Protein AF-A0A934A0M7-F1 (afdb_monomer_lite)

pLDDT: mean 86.12, std 15.66, range [43.12, 98.62]

Secondary structure (DSSP, 8-state):
-HHHHHHHHHTTSTT---EEE-PPPPTT---TT-S-----EEEETTTEEEEES--SSHHHHHTS---EEEE--HHHHHHHHHHHHHHHTSTTEEE-PPPPTTPPPPPPP-PPPPPGGGS--

Radius of gyration: 18.61 Å; chains: 1; bounding box: 55×35×43 Å

Foldseek 3Di:
DVVLQVQLVQCPDPPDWDKDFDQDADPVGDDPPPRDDQWDKDADPLFKMKGWNADPDPCSVPPDDMDMDIDRHNVVSVVVVVVVCCRCVDPRMDTDDRDDPPDDPPDPDDDDPPPPVPPDD

Structure (mmCIF, N/CA/C/O backbone):
data_AF-A0A934A0M7-F1
#
_entry.id   AF-A0A934A0M7-F1
#
loop_
_atom_site.group_PDB
_atom_site.id
_atom_site.type_symbol
_atom_site.label_atom_id
_atom_site.label_alt_id
_atom_site.label_comp_id
_atom_site.label_asym_id
_atom_site.label_entity_id
_atom_site.label_seq_id
_atom_site.pdbx_PDB_ins_code
_atom_site.Cartn_x
_atom_site.Cartn_y
_atom_site.Cartn_z
_atom_site.occupancy
_atom_site.B_iso_or_equiv
_atom_site.auth_seq_id
_atom_site.auth_comp_id
_atom_site.auth_asym_id
_atom_site.auth_atom_id
_atom_site.pdbx_PDB_model_num
ATOM 1 N N . SER A 1 1 ? 18.430 2.053 8.667 1.00 70.12 1 SER A N 1
ATOM 2 C CA . SER A 1 1 ? 17.971 3.450 8.529 1.00 70.12 1 SER A CA 1
ATOM 3 C C . SER A 1 1 ? 16.815 3.690 9.485 1.00 70.12 1 SER A C 1
ATOM 5 O O . SER A 1 1 ? 16.270 2.726 10.012 1.00 70.12 1 SER A O 1
ATOM 7 N N . GLU A 1 2 ? 16.445 4.947 9.715 1.00 78.94 2 GLU A N 1
ATOM 8 C CA . GLU A 1 2 ? 15.269 5.304 10.516 1.00 78.94 2 GLU A CA 1
ATOM 9 C C . GLU A 1 2 ? 13.975 4.721 9.938 1.00 78.94 2 GLU A C 1
ATOM 11 O O . GLU A 1 2 ? 13.264 4.031 10.657 1.00 78.94 2 GLU A O 1
ATOM 16 N N . ALA A 1 3 ? 13.763 4.835 8.622 1.00 79.38 3 ALA A N 1
ATOM 17 C CA . ALA A 1 3 ? 12.602 4.255 7.941 1.00 79.38 3 ALA A CA 1
ATOM 18 C C . ALA A 1 3 ? 12.405 2.752 8.228 1.00 79.38 3 ALA A C 1
ATOM 20 O O . ALA A 1 3 ? 11.286 2.305 8.463 1.00 79.38 3 ALA A O 1
ATOM 21 N N . ARG A 1 4 ? 13.497 1.969 8.277 1.00 82.31 4 ARG A N 1
ATOM 22 C CA . ARG A 1 4 ? 13.426 0.539 8.630 1.00 82.31 4 ARG A CA 1
ATOM 23 C C . ARG A 1 4 ? 13.023 0.298 10.085 1.00 82.31 4 ARG A C 1
ATOM 25 O O . ARG A 1 4 ? 12.306 -0.655 10.357 1.00 82.31 4 ARG A O 1
ATOM 32 N N . ARG A 1 5 ? 13.453 1.154 11.018 1.00 86.69 5 ARG A N 1
ATOM 33 C CA . ARG A 1 5 ? 13.005 1.076 12.418 1.00 86.69 5 ARG A CA 1
ATOM 34 C C . ARG A 1 5 ? 11.527 1.417 12.540 1.00 86.69 5 ARG A C 1
ATOM 36 O O . ARG A 1 5 ? 10.812 0.675 13.198 1.00 86.69 5 ARG A O 1
ATOM 43 N N . SER A 1 6 ? 11.068 2.470 11.867 1.00 88.75 6 SER A N 1
ATOM 44 C CA . SER A 1 6 ? 9.666 2.893 11.920 1.00 88.75 6 SER A CA 1
ATOM 45 C C . SER A 1 6 ? 8.723 1.826 11.362 1.00 88.75 6 SER A C 1
ATOM 47 O O . SER A 1 6 ? 7.736 1.489 12.008 1.00 88.75 6 SER A O 1
ATOM 49 N N . ILE A 1 7 ? 9.052 1.226 10.212 1.00 90.56 7 ILE A N 1
ATOM 50 C CA . ILE A 1 7 ? 8.212 0.174 9.620 1.00 90.56 7 ILE A CA 1
ATOM 51 C C . ILE A 1 7 ? 8.252 -1.134 10.430 1.00 90.56 7 ILE A C 1
ATOM 53 O O . ILE A 1 7 ? 7.236 -1.811 10.546 1.00 90.56 7 ILE A O 1
ATOM 57 N N . SER A 1 8 ? 9.387 -1.449 11.066 1.00 91.00 8 SER A N 1
ATOM 58 C CA . SER A 1 8 ? 9.493 -2.581 11.994 1.00 91.00 8 SER A CA 1
ATOM 59 C C . SER A 1 8 ? 8.754 -2.354 13.314 1.00 91.00 8 SER A C 1
ATOM 61 O O . SER A 1 8 ? 8.359 -3.326 13.944 1.00 91.00 8 SER A O 1
ATOM 63 N N . ALA A 1 9 ? 8.621 -1.112 13.779 1.00 91.62 9 ALA A N 1
ATOM 64 C CA . ALA A 1 9 ? 7.803 -0.801 14.946 1.00 91.62 9 ALA A CA 1
ATOM 65 C C . ALA A 1 9 ? 6.311 -0.899 14.595 1.00 91.62 9 ALA A C 1
ATOM 67 O O . ALA A 1 9 ? 5.530 -1.440 15.371 1.00 91.62 9 ALA A O 1
ATOM 68 N N . LEU A 1 10 ? 5.928 -0.438 13.397 1.00 92.06 10 LEU A N 1
ATOM 69 C CA . LEU A 1 10 ? 4.560 -0.546 12.891 1.00 92.06 10 LEU A CA 1
ATOM 70 C C . LEU A 1 10 ? 4.096 -2.006 12.778 1.00 92.06 10 LEU A C 1
ATOM 72 O O . LEU A 1 10 ? 2.966 -2.301 13.152 1.00 92.06 10 LEU A O 1
ATOM 76 N N . SER A 1 11 ? 4.963 -2.923 12.333 1.00 93.62 11 SER A N 1
ATOM 77 C CA . SER A 1 11 ? 4.621 -4.352 12.232 1.00 93.62 11 SER A CA 1
ATOM 78 C C . SER A 1 11 ? 4.402 -5.050 13.579 1.00 93.62 11 SER A C 1
ATOM 80 O O . SER A 1 11 ? 3.946 -6.187 13.603 1.00 93.62 11 SER A O 1
ATOM 82 N N . GLN A 1 12 ? 4.707 -4.388 14.699 1.00 93.44 12 GLN A N 1
ATOM 83 C CA . GLN A 1 12 ? 4.465 -4.906 16.049 1.00 93.44 12 GLN A CA 1
ATOM 84 C C . GLN A 1 12 ? 3.155 -4.387 16.664 1.00 93.44 12 GLN A C 1
ATOM 86 O O . GLN A 1 12 ? 2.798 -4.789 17.772 1.00 93.44 12 GLN A O 1
ATOM 91 N N . VAL A 1 13 ? 2.433 -3.487 15.987 1.00 94.69 13 VAL A N 1
ATOM 92 C CA . VAL A 1 13 ? 1.157 -2.954 16.482 1.00 94.69 13 VAL A CA 1
ATOM 93 C C . VAL A 1 13 ? 0.068 -4.032 16.360 1.00 94.69 13 VAL A C 1
ATOM 95 O O . VAL A 1 13 ? -0.123 -4.575 15.270 1.00 94.69 13 VAL A O 1
ATOM 98 N N . PRO A 1 14 ? -0.686 -4.348 17.433 1.00 95.75 14 PRO A N 1
ATOM 99 C CA . PRO A 1 14 ? -1.768 -5.326 17.360 1.00 95.75 14 PRO A CA 1
ATOM 100 C C . PRO A 1 14 ? -2.792 -4.977 16.273 1.00 95.75 14 PRO A C 1
ATOM 102 O O . PRO A 1 14 ? -3.285 -3.853 16.216 1.00 95.75 14 PRO A O 1
ATOM 105 N N . GLY A 1 15 ? -3.126 -5.954 15.425 1.00 95.56 15 GLY A N 1
ATOM 106 C CA . GLY A 1 15 ? -4.076 -5.772 14.322 1.00 95.56 15 GLY A CA 1
ATOM 107 C C . GLY A 1 15 ? -3.495 -5.105 13.070 1.00 95.56 15 GLY A C 1
ATOM 108 O O . GLY A 1 15 ? -4.253 -4.813 12.150 1.00 95.56 15 GLY A O 1
ATOM 109 N N . VAL A 1 16 ? -2.178 -4.878 13.009 1.00 95.75 16 VAL A N 1
ATOM 110 C CA . VAL A 1 16 ? -1.493 -4.347 11.824 1.00 95.75 16 VAL A CA 1
ATOM 111 C C . VAL A 1 16 ? -0.609 -5.429 11.209 1.00 95.75 16 VAL A C 1
ATOM 113 O O . VAL A 1 16 ? 0.322 -5.915 11.844 1.00 95.75 16 VAL A O 1
ATOM 116 N N . GLU A 1 17 ? -0.864 -5.770 9.946 1.00 95.94 17 GLU A N 1
ATOM 117 C CA . GLU A 1 17 ? 0.069 -6.544 9.124 1.00 95.94 17 GLU A CA 1
ATOM 118 C C . GLU A 1 17 ? 0.820 -5.595 8.192 1.00 95.94 17 GLU A C 1
ATOM 120 O O . GLU A 1 17 ? 0.227 -4.751 7.518 1.00 95.94 17 GLU A O 1
ATOM 125 N N . VAL A 1 18 ? 2.140 -5.742 8.134 1.00 95.75 18 VAL A N 1
ATOM 126 C CA . VAL A 1 18 ? 2.980 -5.007 7.192 1.00 95.75 18 VAL A CA 1
ATOM 127 C C . VAL A 1 18 ? 3.614 -6.001 6.241 1.00 95.75 18 VAL A C 1
ATOM 129 O O . VAL A 1 18 ? 4.180 -7.003 6.674 1.00 95.75 18 VAL A O 1
ATOM 132 N N . ARG A 1 19 ? 3.570 -5.700 4.943 1.00 95.50 19 ARG A N 1
ATOM 133 C CA . ARG A 1 19 ? 4.219 -6.504 3.906 1.00 95.50 19 ARG A CA 1
ATOM 134 C C . ARG A 1 19 ? 5.167 -5.664 3.065 1.00 95.50 19 ARG A C 1
ATOM 136 O O . ARG A 1 19 ? 4.938 -4.477 2.839 1.00 95.50 19 ARG A O 1
ATOM 143 N N . VAL A 1 20 ? 6.230 -6.295 2.578 1.00 94.00 20 VAL A N 1
ATOM 144 C CA . VAL A 1 20 ? 7.197 -5.711 1.647 1.00 94.00 20 VAL A CA 1
ATOM 145 C C . VAL A 1 20 ? 7.010 -6.343 0.275 1.00 94.00 20 VAL A C 1
ATOM 147 O O . VAL A 1 20 ? 7.147 -7.556 0.112 1.00 94.00 20 VAL A O 1
ATOM 150 N N . ILE A 1 21 ? 6.737 -5.500 -0.718 1.00 94.50 21 ILE A N 1
ATOM 151 C CA . ILE A 1 21 ? 6.622 -5.896 -2.122 1.00 94.50 21 ILE A CA 1
ATOM 152 C C . ILE A 1 21 ? 7.992 -5.748 -2.787 1.00 94.50 21 ILE A C 1
ATOM 154 O O . ILE A 1 21 ? 8.596 -4.676 -2.754 1.00 94.50 21 ILE A O 1
ATOM 158 N N . THR A 1 22 ? 8.472 -6.816 -3.421 1.00 93.69 22 THR A N 1
ATOM 159 C CA . THR A 1 22 ? 9.722 -6.824 -4.190 1.00 93.69 22 THR A CA 1
ATOM 160 C C . THR A 1 22 ? 9.421 -6.834 -5.679 1.00 93.69 22 THR A C 1
ATOM 162 O O . THR A 1 22 ? 8.929 -7.822 -6.212 1.00 93.69 22 THR A O 1
ATOM 165 N N . ILE A 1 23 ? 9.755 -5.755 -6.383 1.00 91.31 23 ILE A N 1
ATOM 166 C CA . ILE A 1 23 ? 9.586 -5.709 -7.838 1.00 91.31 23 ILE A CA 1
ATOM 167 C C . ILE A 1 23 ? 10.697 -6.551 -8.482 1.00 91.31 23 ILE A C 1
ATOM 169 O O . ILE A 1 23 ? 11.875 -6.258 -8.261 1.00 91.31 23 ILE A O 1
ATOM 173 N N . PRO A 1 24 ? 10.364 -7.596 -9.264 1.00 90.19 24 PRO A N 1
ATOM 174 C CA . PRO A 1 24 ? 11.376 -8.454 -9.858 1.00 90.19 24 PRO A CA 1
ATOM 175 C C . PRO A 1 24 ? 12.199 -7.693 -10.909 1.00 90.19 24 PRO A C 1
ATOM 177 O O . PRO A 1 24 ? 11.671 -6.767 -11.551 1.00 9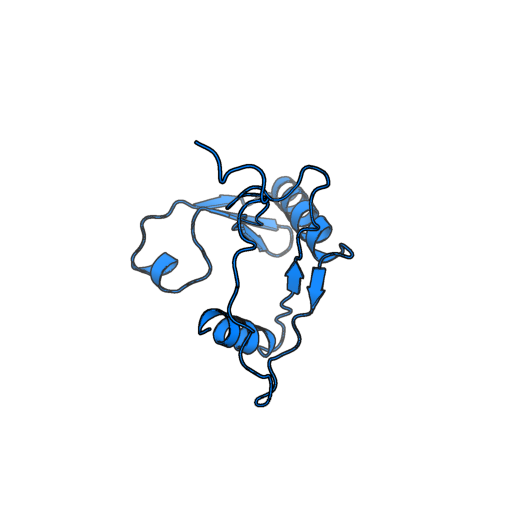0.19 24 PRO A O 1
ATOM 180 N N . PRO A 1 25 ? 13.467 -8.101 -11.125 1.00 88.88 25 PRO A N 1
ATOM 181 C CA . PRO A 1 25 ? 14.297 -7.567 -12.195 1.00 88.88 25 PRO A CA 1
ATOM 182 C C . PRO A 1 25 ? 13.595 -7.668 -13.547 1.00 88.88 25 PRO A C 1
ATOM 184 O O . PRO A 1 25 ? 12.901 -8.645 -13.837 1.00 88.88 25 PRO A O 1
ATOM 187 N N . TRP A 1 26 ? 13.782 -6.652 -14.381 1.00 91.06 26 TRP A N 1
ATOM 188 C CA . TRP A 1 26 ? 13.297 -6.666 -15.752 1.00 91.06 26 TRP A CA 1
ATOM 189 C C . TRP A 1 26 ? 14.380 -7.217 -16.684 1.00 91.06 26 TRP A C 1
ATOM 191 O O . TRP A 1 26 ? 15.560 -6.914 -16.522 1.00 91.06 26 TRP A O 1
ATOM 201 N N . SER A 1 27 ? 13.982 -8.020 -17.673 1.00 92.31 27 SER A N 1
ATOM 202 C CA . SER A 1 27 ? 14.905 -8.645 -18.630 1.00 92.31 27 SER A CA 1
ATOM 203 C C . SER A 1 27 ? 15.672 -7.637 -19.490 1.00 92.31 27 SER A C 1
ATOM 205 O O . SER A 1 27 ? 16.748 -7.963 -19.975 1.00 92.31 27 SER A O 1
ATOM 207 N N . GLY A 1 28 ? 15.145 -6.421 -19.661 1.00 91.44 28 GLY A N 1
ATOM 208 C CA . GLY A 1 28 ? 15.807 -5.333 -20.387 1.00 91.44 28 GLY A CA 1
ATOM 209 C C . GLY A 1 28 ? 16.846 -4.555 -19.572 1.00 91.44 28 GLY A C 1
ATOM 210 O O . GLY A 1 28 ? 17.387 -3.578 -20.075 1.00 91.44 28 GLY A O 1
ATOM 211 N N . GLY A 1 29 ? 17.133 -4.973 -18.335 1.00 89.56 29 GLY A N 1
ATOM 212 C CA . GLY A 1 29 ? 18.139 -4.351 -17.476 1.00 89.56 29 GLY A CA 1
ATOM 213 C C . GLY A 1 29 ? 17.566 -3.403 -16.423 1.00 89.56 29 GLY A C 1
ATOM 214 O O . GLY A 1 29 ? 16.352 -3.268 -16.246 1.00 89.56 29 GLY A O 1
ATOM 215 N N . GLU A 1 30 ? 18.469 -2.783 -15.666 1.00 88.88 30 GLU A N 1
ATOM 216 C CA . GLU A 1 30 ? 18.118 -1.787 -14.656 1.00 88.88 30 GLU A CA 1
ATOM 217 C C . GLU A 1 30 ? 17.831 -0.443 -15.326 1.00 88.88 30 GLU A C 1
ATOM 219 O O . GLU A 1 30 ? 18.606 0.032 -16.152 1.00 88.88 30 GLU A O 1
ATOM 224 N N . ILE A 1 31 ? 16.719 0.178 -14.942 1.00 88.94 31 ILE A N 1
ATOM 225 C CA . ILE A 1 31 ? 16.402 1.553 -15.316 1.00 88.94 31 ILE A CA 1
ATOM 226 C C . ILE A 1 31 ? 16.487 2.384 -14.030 1.00 88.94 31 ILE A C 1
ATOM 228 O O . ILE A 1 31 ? 15.668 2.160 -13.129 1.00 88.94 31 ILE A O 1
ATOM 232 N N . PRO A 1 32 ? 17.440 3.327 -13.915 1.00 88.31 32 PRO A N 1
ATOM 233 C CA . PRO A 1 32 ? 17.606 4.134 -12.711 1.00 88.31 32 PRO A CA 1
ATOM 234 C C . PRO A 1 32 ? 16.309 4.833 -12.293 1.00 88.31 32 PRO A C 1
ATOM 236 O O . PRO A 1 32 ? 15.624 5.437 -13.117 1.00 88.31 32 PRO A O 1
ATOM 239 N N . PHE A 1 33 ? 15.977 4.751 -11.001 1.00 84.62 33 PHE A N 1
ATOM 240 C CA . PHE A 1 33 ? 14.802 5.380 -10.369 1.00 84.62 33 PHE A CA 1
ATOM 241 C C . PHE A 1 33 ? 13.423 4.959 -10.910 1.00 84.62 33 PHE A C 1
ATOM 243 O O . PHE A 1 33 ? 12.402 5.475 -10.455 1.00 84.62 33 PHE A O 1
ATOM 250 N N . ALA A 1 34 ? 13.361 4.016 -11.848 1.00 87.94 34 ALA A N 1
ATOM 251 C CA . ALA A 1 34 ? 12.117 3.465 -12.365 1.00 87.94 34 ALA A CA 1
ATOM 252 C C . ALA A 1 34 ? 11.757 2.158 -11.646 1.00 87.94 34 ALA A C 1
ATOM 254 O O . ALA A 1 34 ? 12.483 1.683 -10.775 1.00 87.94 34 ALA A O 1
ATOM 255 N N . ARG A 1 35 ? 10.622 1.555 -12.030 1.00 91.06 35 ARG A N 1
ATOM 256 C CA . ARG A 1 35 ? 10.176 0.253 -11.496 1.00 91.06 35 ARG A CA 1
ATOM 257 C C . ARG A 1 35 ? 10.033 0.272 -9.967 1.00 91.06 35 ARG A C 1
ATOM 259 O O . ARG A 1 35 ? 10.503 -0.629 -9.280 1.00 91.06 35 ARG A O 1
ATOM 266 N N . VAL A 1 36 ? 9.349 1.293 -9.450 1.00 90.50 36 VAL A N 1
ATOM 267 C CA . VAL A 1 36 ? 9.038 1.458 -8.023 1.00 90.50 36 VAL A CA 1
ATOM 268 C C . VAL A 1 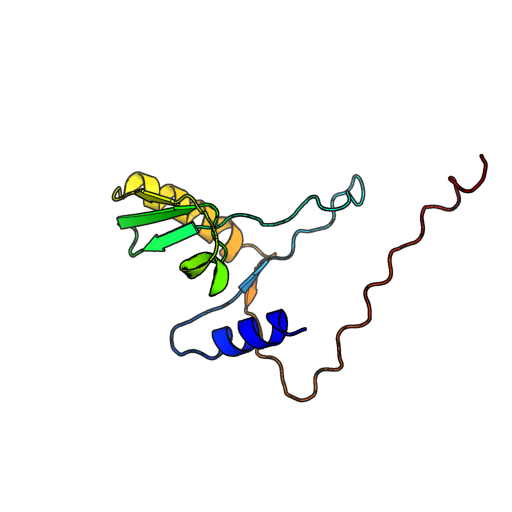36 ? 7.536 1.351 -7.766 1.00 90.50 36 VAL A C 1
ATOM 270 O O . VAL A 1 36 ? 6.724 1.749 -8.601 1.00 90.50 36 VAL A O 1
ATOM 273 N N . CYS A 1 37 ? 7.155 0.849 -6.589 1.00 91.44 37 CYS A N 1
ATOM 274 C CA . CYS A 1 37 ? 5.784 0.974 -6.104 1.00 91.44 37 CYS A CA 1
ATOM 275 C C . CYS A 1 37 ? 5.632 2.363 -5.475 1.00 91.44 37 CYS A C 1
ATOM 277 O O . CYS A 1 37 ? 6.227 2.641 -4.435 1.00 91.44 37 CYS A O 1
ATOM 279 N N . HIS A 1 38 ? 4.886 3.253 -6.134 1.00 93.94 38 HIS A N 1
ATOM 280 C CA . HIS A 1 38 ? 4.721 4.645 -5.697 1.00 93.94 38 HIS A CA 1
ATOM 281 C C . HIS A 1 38 ? 3.258 5.038 -5.446 1.00 93.94 38 HIS A C 1
ATOM 283 O O . HIS A 1 38 ? 2.944 6.221 -5.308 1.00 93.94 38 HIS A O 1
ATOM 289 N N . SER A 1 39 ? 2.362 4.061 -5.352 1.00 94.69 39 SER A N 1
ATOM 290 C CA . SER A 1 39 ? 0.952 4.292 -5.045 1.00 94.69 39 SER A CA 1
ATOM 291 C C . SER A 1 39 ? 0.778 4.710 -3.582 1.00 94.69 39 SER A C 1
ATOM 293 O O . SER A 1 39 ? 1.372 4.101 -2.695 1.00 94.69 39 SER A O 1
ATOM 295 N N . LYS A 1 40 ? -0.043 5.734 -3.325 1.00 96.62 40 LYS A N 1
ATOM 296 C CA . LYS A 1 40 ? -0.504 6.088 -1.975 1.00 96.62 40 LYS A CA 1
ATOM 297 C C . LYS A 1 40 ? -2.020 6.121 -1.979 1.00 96.62 40 LYS A C 1
ATOM 299 O O . LYS A 1 40 ? -2.635 6.962 -2.637 1.00 96.62 40 LYS A O 1
ATOM 304 N N . TYR A 1 41 ? -2.604 5.151 -1.303 1.00 97.31 41 TYR A N 1
ATOM 305 C CA . TYR A 1 41 ? -4.041 5.023 -1.190 1.00 97.31 41 TYR A CA 1
ATOM 306 C C . TYR A 1 41 ? -4.402 4.219 0.056 1.00 97.31 41 TYR A C 1
ATOM 308 O O . TYR A 1 41 ? -3.545 3.587 0.675 1.00 97.31 41 TYR A O 1
ATOM 316 N N . LEU A 1 42 ? -5.677 4.275 0.412 1.00 97.19 42 LEU A N 1
ATOM 317 C CA . LEU A 1 42 ? -6.297 3.548 1.508 1.00 97.19 42 LEU A CA 1
ATOM 318 C C . LEU A 1 42 ? -7.668 3.065 1.032 1.00 97.19 42 LEU A C 1
ATOM 320 O O . LEU A 1 42 ? -8.378 3.806 0.352 1.00 97.19 42 LEU A O 1
ATOM 324 N N . VAL A 1 43 ? -8.045 1.851 1.416 1.00 98.12 43 VAL A N 1
ATOM 325 C CA . VAL A 1 43 ? -9.415 1.336 1.304 1.00 98.12 43 VAL A CA 1
ATOM 326 C C . VAL A 1 43 ? -9.942 1.061 2.708 1.00 98.12 43 VAL A C 1
ATOM 328 O O . VAL A 1 43 ? -9.194 0.601 3.568 1.00 98.12 43 VAL A O 1
ATOM 331 N N . VAL A 1 44 ? -11.212 1.372 2.954 1.00 98.12 44 VAL A N 1
ATOM 332 C CA . VAL A 1 44 ? -11.861 1.217 4.261 1.00 98.12 44 VAL A CA 1
ATOM 333 C C . VAL A 1 44 ? -13.171 0.465 4.072 1.00 98.12 44 VAL A C 1
ATOM 335 O O . VAL A 1 44 ? -14.064 0.918 3.351 1.00 98.12 44 VAL A O 1
ATOM 338 N N . ASP A 1 45 ? -13.266 -0.704 4.706 1.00 97.31 45 ASP A N 1
ATOM 339 C CA . ASP A 1 45 ? -14.449 -1.573 4.767 1.00 97.31 45 ASP A CA 1
ATOM 340 C C . ASP A 1 45 ? -15.126 -1.899 3.419 1.00 97.31 45 ASP A C 1
ATOM 342 O O . ASP A 1 45 ? -16.324 -2.184 3.375 1.00 97.31 45 ASP A O 1
ATOM 346 N N . GLY A 1 46 ? -14.404 -1.790 2.300 1.00 95.94 46 GLY A N 1
ATOM 347 C CA . GLY A 1 46 ? -14.980 -1.942 0.958 1.00 95.94 46 GLY A CA 1
ATOM 348 C C . GLY A 1 46 ? -15.999 -0.858 0.567 1.00 95.94 46 GLY A C 1
ATOM 349 O O . GLY A 1 46 ? -16.719 -1.031 -0.412 1.00 95.94 46 GLY A O 1
ATOM 350 N N . ARG A 1 47 ? -16.088 0.248 1.319 1.00 97.81 47 ARG A N 1
ATOM 351 C CA . ARG A 1 47 ? -17.103 1.303 1.134 1.00 97.81 47 ARG A CA 1
ATOM 352 C C . ARG A 1 47 ? -16.521 2.664 0.781 1.00 97.81 47 ARG A C 1
ATOM 354 O O . ARG A 1 47 ? -17.147 3.412 0.036 1.00 97.81 47 ARG A O 1
ATOM 361 N N . ALA A 1 48 ? -15.354 2.982 1.327 1.00 98.50 48 ALA A N 1
ATOM 362 C CA . ALA A 1 48 ? -14.684 4.243 1.076 1.00 98.50 48 ALA A CA 1
ATOM 363 C C . ALA A 1 48 ? -13.223 4.012 0.708 1.00 98.50 48 ALA A C 1
ATOM 365 O O . ALA A 1 48 ? -12.582 3.059 1.157 1.00 98.50 48 ALA A O 1
ATOM 366 N N . SER A 1 49 ? -12.681 4.923 -0.085 1.00 98.50 49 SER A N 1
ATOM 367 C CA . SER A 1 49 ? -11.271 4.932 -0.432 1.00 98.50 49 SER A CA 1
ATOM 368 C C . SER A 1 49 ? -10.711 6.341 -0.439 1.00 98.50 49 SER A C 1
ATOM 370 O O . SER A 1 49 ? -11.424 7.323 -0.638 1.00 98.50 49 SER A O 1
ATOM 372 N N . TRP A 1 50 ? -9.407 6.428 -0.222 1.00 98.19 50 TRP A N 1
ATOM 373 C CA . TRP A 1 50 ? -8.635 7.645 -0.388 1.00 98.19 50 TRP A CA 1
ATOM 374 C C . TRP A 1 50 ? -7.501 7.379 -1.368 1.00 98.19 50 TRP A C 1
ATOM 376 O O . TRP A 1 50 ? -6.810 6.369 -1.249 1.00 98.19 50 TRP A O 1
ATOM 386 N N . VAL A 1 51 ? -7.287 8.293 -2.310 1.00 98.00 51 VAL A N 1
ATOM 387 C CA . VAL A 1 51 ? -6.125 8.304 -3.209 1.00 98.00 51 VAL A CA 1
ATOM 388 C C . VAL A 1 51 ? -5.505 9.691 -3.151 1.00 98.00 51 VAL A C 1
ATOM 390 O O . VAL A 1 51 ? -6.220 10.690 -3.251 1.00 98.00 51 VAL A O 1
ATOM 393 N N . GLY A 1 52 ? -4.183 9.783 -3.014 1.00 96.50 52 GLY A N 1
ATOM 394 C CA . GLY A 1 52 ? -3.536 11.087 -2.925 1.00 96.50 52 GLY A CA 1
ATOM 395 C C . GLY A 1 52 ? -2.031 11.082 -3.132 1.00 96.50 52 GLY A C 1
ATOM 396 O O . GLY A 1 52 ? -1.425 10.092 -3.540 1.00 96.50 52 GLY A O 1
ATOM 397 N N . THR A 1 53 ? -1.428 12.238 -2.865 1.00 96.00 53 THR A N 1
ATOM 398 C CA . THR A 1 53 ? 0.013 12.470 -3.043 1.00 96.00 53 THR A CA 1
ATOM 399 C C . THR A 1 53 ? 0.827 12.230 -1.770 1.00 96.00 53 THR A C 1
ATOM 401 O O . THR A 1 53 ? 2.046 12.083 -1.852 1.00 96.00 53 THR A O 1
ATOM 404 N N . SER A 1 54 ? 0.169 12.169 -0.608 1.00 94.56 54 SER A N 1
ATOM 405 C CA . SER A 1 54 ? 0.824 12.067 0.699 1.00 94.56 54 SER A CA 1
ATOM 406 C C . SER A 1 54 ? 1.400 10.683 0.983 1.00 94.56 54 SER A C 1
ATOM 408 O O . SER A 1 54 ? 0.712 9.679 0.812 1.00 94.56 54 SER A O 1
ATOM 410 N N . ASN A 1 55 ? 2.630 10.632 1.499 1.00 92.69 55 ASN A N 1
ATOM 411 C CA . ASN A 1 55 ? 3.151 9.436 2.164 1.00 92.69 55 ASN A CA 1
ATOM 412 C C . ASN A 1 55 ? 2.631 9.342 3.612 1.00 92.69 55 ASN A C 1
ATOM 414 O O . ASN A 1 55 ? 2.185 10.333 4.190 1.00 92.69 55 ASN A O 1
ATOM 418 N N . TRP A 1 56 ? 2.741 8.155 4.213 1.00 90.38 56 TRP A N 1
ATOM 419 C CA . TRP A 1 56 ? 2.396 7.896 5.617 1.00 90.38 56 TRP A CA 1
ATOM 420 C C . TRP A 1 56 ? 3.507 8.364 6.572 1.00 90.38 56 TRP A C 1
ATOM 422 O O . TRP A 1 56 ? 4.160 7.565 7.237 1.00 90.38 56 TRP A O 1
ATOM 432 N N . GLU A 1 57 ? 3.746 9.674 6.609 1.00 89.06 57 GLU A N 1
ATOM 433 C CA . GLU A 1 57 ? 4.773 10.318 7.433 1.00 89.06 57 GLU A CA 1
ATOM 434 C C . GLU A 1 57 ? 4.254 11.654 7.979 1.00 89.06 57 GLU A C 1
ATOM 436 O O . GLU A 1 57 ? 3.575 12.393 7.269 1.00 89.06 57 GLU A O 1
ATOM 441 N N . GLY A 1 58 ? 4.597 11.980 9.231 1.00 85.38 58 GLY A N 1
ATOM 442 C CA . GLY A 1 58 ? 4.072 13.143 9.962 1.00 85.38 58 GLY A CA 1
ATOM 443 C C . GLY A 1 58 ? 4.124 14.467 9.190 1.00 85.38 58 GLY A C 1
ATOM 444 O O . GLY A 1 58 ? 3.146 15.214 9.172 1.00 85.38 58 GLY A O 1
ATOM 445 N N . ASP A 1 59 ? 5.222 14.743 8.487 1.00 86.69 59 ASP A N 1
ATOM 446 C CA . ASP A 1 59 ? 5.378 16.000 7.749 1.00 86.69 59 ASP A CA 1
ATOM 447 C C . ASP A 1 59 ? 4.441 16.104 6.532 1.00 86.69 59 ASP A C 1
ATOM 449 O O . ASP A 1 59 ? 3.981 17.206 6.216 1.00 86.69 59 ASP A O 1
ATOM 453 N N . TYR A 1 60 ? 4.042 14.979 5.923 1.00 87.69 60 TYR A N 1
ATOM 454 C CA . TYR A 1 60 ? 3.039 14.972 4.850 1.00 87.69 60 TYR A CA 1
ATOM 455 C C . TYR A 1 60 ? 1.630 15.320 5.345 1.00 87.69 60 TYR A C 1
ATOM 457 O O . TYR A 1 60 ? 0.795 15.738 4.538 1.00 87.69 60 TYR A O 1
ATOM 465 N N . PHE A 1 61 ? 1.375 15.194 6.650 1.00 82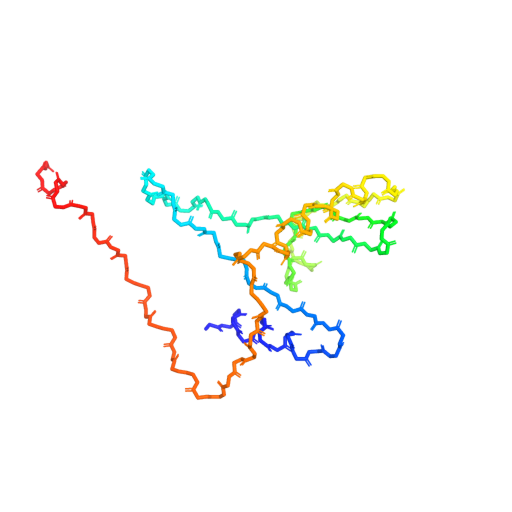.50 61 PHE A N 1
ATOM 466 C CA . PHE A 1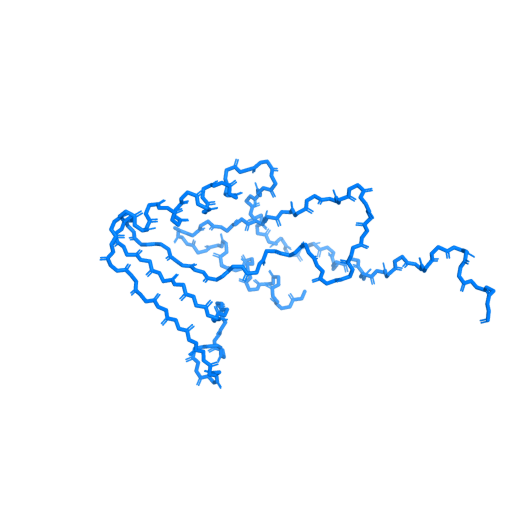 61 ? 0.119 15.611 7.273 1.00 82.50 61 PHE A CA 1
ATOM 467 C C . PHE A 1 61 ? 0.126 17.078 7.700 1.00 82.50 61 PHE A C 1
ATOM 469 O O . PHE A 1 61 ? -0.914 17.726 7.652 1.00 82.50 61 PHE A O 1
ATOM 476 N N . LEU A 1 62 ? 1.276 17.601 8.139 1.00 87.38 62 LEU A N 1
ATOM 477 C CA . LEU A 1 62 ? 1.322 18.877 8.863 1.00 87.38 62 LEU A CA 1
ATOM 478 C C . LEU A 1 62 ? 2.024 20.011 8.114 1.00 87.38 62 LEU A C 1
ATOM 480 O O . LEU A 1 62 ? 1.770 21.177 8.409 1.00 87.38 62 LEU A O 1
ATOM 484 N N . LYS A 1 63 ? 2.938 19.696 7.191 1.00 91.06 63 LYS A N 1
ATOM 485 C CA . LYS A 1 63 ? 3.876 20.685 6.632 1.00 91.06 63 LYS A CA 1
ATOM 486 C C . LYS A 1 63 ? 3.928 20.708 5.109 1.00 91.06 63 LYS A C 1
ATOM 488 O O . LYS A 1 63 ? 4.449 21.661 4.533 1.00 91.06 63 LYS A O 1
ATOM 493 N N . SER A 1 64 ? 3.406 19.685 4.442 1.00 91.25 64 SER A N 1
ATOM 494 C CA . SER A 1 64 ? 3.416 19.590 2.982 1.00 91.25 64 SER A CA 1
ATOM 495 C C . SER A 1 64 ? 2.089 20.019 2.358 1.00 91.25 64 SER A C 1
ATOM 497 O O . SER A 1 64 ? 1.012 19.815 2.914 1.00 91.25 64 SER A O 1
ATOM 499 N N . ARG A 1 65 ? 2.166 20.578 1.146 1.00 94.44 65 ARG A N 1
ATOM 500 C CA . ARG A 1 65 ? 0.993 20.777 0.288 1.00 94.44 65 ARG A CA 1
ATOM 501 C C . ARG A 1 65 ? 0.736 19.490 -0.482 1.00 94.44 65 ARG A C 1
ATOM 503 O O . ARG A 1 65 ? 1.545 19.114 -1.324 1.00 94.44 65 ARG A O 1
ATOM 510 N N . ASN A 1 66 ? -0.381 18.841 -0.190 1.00 93.44 66 ASN A N 1
ATOM 511 C CA . ASN A 1 66 ? -0.792 17.594 -0.821 1.00 93.44 66 ASN A CA 1
ATOM 512 C C . ASN A 1 66 ? -2.215 17.706 -1.359 1.00 93.44 66 ASN A C 1
ATOM 514 O O . ASN A 1 66 ? -2.988 18.563 -0.934 1.00 93.44 66 ASN A O 1
ATOM 518 N N . VAL A 1 67 ? -2.554 16.809 -2.279 1.00 95.88 67 VAL A N 1
ATOM 519 C CA . VAL A 1 67 ? -3.919 16.634 -2.775 1.00 95.88 67 VAL A CA 1
ATOM 520 C C . VAL A 1 67 ? -4.341 15.198 -2.507 1.00 95.88 67 VAL A C 1
ATOM 522 O O . VAL A 1 67 ? -3.561 14.262 -2.689 1.00 95.88 67 VAL A O 1
ATOM 525 N N . GLY A 1 68 ? -5.584 15.036 -2.071 1.00 95.94 68 GLY A N 1
ATOM 526 C CA . GLY A 1 68 ? -6.216 13.741 -1.895 1.00 95.94 68 GLY A CA 1
ATOM 527 C C . GLY A 1 68 ? -7.684 13.813 -2.279 1.00 95.94 68 GLY A C 1
ATOM 528 O O . GLY A 1 68 ? -8.322 14.853 -2.119 1.00 95.94 68 GLY A O 1
ATOM 529 N N . VAL A 1 69 ? -8.203 12.704 -2.787 1.00 97.81 69 VAL A N 1
ATOM 530 C CA . VAL A 1 69 ? -9.617 12.525 -3.107 1.00 97.81 69 VAL A CA 1
ATOM 531 C C . VAL A 1 69 ? -10.144 11.399 -2.238 1.00 97.81 69 VAL A C 1
ATOM 533 O O . VAL A 1 69 ? -9.551 10.320 -2.198 1.00 97.81 69 VAL A O 1
ATOM 536 N N . ILE A 1 70 ? -11.245 11.668 -1.542 1.00 98.19 70 ILE A N 1
ATOM 537 C CA . ILE A 1 70 ? -12.020 10.656 -0.830 1.00 98.19 70 ILE A CA 1
ATOM 538 C C . ILE A 1 70 ? -13.179 10.263 -1.738 1.00 98.19 70 ILE A C 1
ATOM 540 O O . ILE A 1 70 ? -13.887 11.128 -2.252 1.00 98.19 70 ILE A O 1
ATOM 544 N N . VAL A 1 71 ? -13.345 8.963 -1.949 1.00 98.44 71 VAL A N 1
ATOM 545 C CA . VAL A 1 71 ? -14.417 8.395 -2.761 1.00 98.44 71 VAL A CA 1
ATOM 546 C C . VAL A 1 71 ? -15.233 7.455 -1.888 1.00 98.44 71 VAL A C 1
ATOM 548 O O . VAL A 1 71 ? -14.734 6.421 -1.448 1.00 98.44 71 VAL A O 1
ATOM 551 N N . GLU A 1 72 ? -16.491 7.815 -1.658 1.00 98.44 72 GLU A N 1
ATOM 552 C CA . GLU A 1 72 ? -17.487 6.988 -0.970 1.00 98.44 72 GLU A CA 1
ATOM 553 C C . GLU A 1 72 ? -18.351 6.272 -2.011 1.00 98.44 72 GLU A C 1
ATOM 555 O O . GLU A 1 72 ? -19.487 6.646 -2.288 1.00 98.44 72 GLU A O 1
ATOM 560 N N . ASP A 1 73 ? -17.763 5.264 -2.647 1.00 98.50 73 ASP A N 1
ATOM 561 C CA . ASP A 1 73 ? -18.437 4.420 -3.627 1.00 98.50 73 ASP A CA 1
ATOM 562 C C . ASP A 1 73 ? -17.882 2.997 -3.540 1.00 98.50 73 ASP A C 1
ATOM 564 O O . ASP A 1 73 ? -16.666 2.775 -3.603 1.00 98.50 73 ASP A O 1
ATOM 568 N N . ALA A 1 74 ? -18.779 2.023 -3.387 1.00 98.38 74 ALA A N 1
ATOM 569 C CA . ALA A 1 74 ? -18.400 0.629 -3.185 1.00 98.38 74 ALA A CA 1
ATOM 570 C C . ALA A 1 74 ? -17.736 0.028 -4.433 1.00 98.38 74 ALA A C 1
ATOM 572 O O . ALA A 1 74 ? -16.739 -0.677 -4.314 1.00 98.38 74 ALA A O 1
ATOM 573 N N . ALA A 1 75 ? -18.231 0.343 -5.635 1.00 98.44 75 ALA A N 1
ATOM 574 C CA . ALA A 1 75 ? -17.694 -0.216 -6.874 1.00 98.44 75 ALA A CA 1
ATOM 575 C C . ALA A 1 75 ? -16.293 0.330 -7.192 1.00 98.44 75 ALA A C 1
ATOM 577 O O . ALA A 1 75 ? -15.421 -0.406 -7.659 1.00 98.44 75 ALA A O 1
ATOM 578 N N . PHE A 1 76 ? -16.053 1.615 -6.935 1.00 98.25 76 PHE A N 1
ATOM 579 C CA . PHE A 1 76 ? -14.732 2.222 -7.036 1.00 98.25 76 PHE A CA 1
ATOM 580 C C . PHE A 1 76 ? -13.780 1.626 -5.998 1.00 98.25 76 PHE A C 1
ATOM 582 O O . PHE A 1 76 ? -12.671 1.216 -6.344 1.00 98.25 76 PHE A O 1
ATOM 589 N N . THR A 1 77 ? -14.230 1.531 -4.744 1.00 98.62 77 THR A N 1
ATOM 590 C CA . THR A 1 77 ? -13.424 0.973 -3.655 1.00 98.62 77 THR A CA 1
ATOM 591 C C . THR A 1 77 ? -13.051 -0.478 -3.945 1.00 98.62 77 THR A C 1
ATOM 593 O O . THR A 1 77 ? -11.885 -0.828 -3.819 1.00 98.62 77 THR A O 1
ATOM 596 N N . GLU A 1 78 ? -13.979 -1.297 -4.444 1.00 98.50 78 GLU A N 1
ATOM 597 C CA . GLU A 1 78 ? -13.707 -2.685 -4.829 1.00 98.50 78 GLU A CA 1
ATOM 598 C C . GLU A 1 78 ? -12.620 -2.784 -5.910 1.00 98.50 78 GLU A C 1
ATOM 600 O O . GLU A 1 78 ? -11.727 -3.627 -5.827 1.00 98.50 78 GLU A O 1
ATOM 605 N N . ARG A 1 79 ? -12.637 -1.901 -6.917 1.00 98.25 79 ARG A N 1
ATOM 606 C CA . ARG A 1 79 ? -11.579 -1.871 -7.943 1.00 98.25 79 ARG A CA 1
ATOM 607 C C . ARG A 1 79 ? -10.218 -1.553 -7.337 1.00 98.25 79 ARG A C 1
ATOM 609 O O . ARG A 1 79 ? -9.228 -2.156 -7.743 1.00 98.25 79 ARG A O 1
ATOM 616 N N . LEU A 1 80 ? -10.166 -0.624 -6.386 1.00 98.12 80 LEU A N 1
ATOM 617 C CA . LEU A 1 80 ? -8.927 -0.260 -5.709 1.00 98.12 80 LEU A CA 1
ATOM 618 C C . LEU A 1 80 ? -8.443 -1.378 -4.775 1.00 98.12 80 LEU A C 1
ATOM 620 O O . LEU A 1 80 ? -7.250 -1.674 -4.756 1.00 98.12 80 LEU A O 1
ATOM 624 N N . THR A 1 81 ? -9.359 -2.061 -4.087 1.00 98.44 81 THR A N 1
ATOM 625 C CA . THR A 1 81 ? -9.063 -3.259 -3.293 1.00 98.44 81 THR A CA 1
ATOM 626 C C . THR A 1 81 ? -8.442 -4.349 -4.161 1.00 98.44 81 THR A C 1
ATOM 628 O O . THR A 1 81 ? -7.405 -4.880 -3.799 1.00 98.44 81 THR A O 1
ATOM 631 N N . ARG A 1 82 ? -8.946 -4.600 -5.377 1.00 98.25 82 ARG A N 1
ATOM 632 C CA . ARG A 1 82 ? -8.316 -5.579 -6.288 1.00 98.25 82 ARG A CA 1
ATOM 633 C C . ARG A 1 82 ? -6.872 -5.224 -6.661 1.00 98.25 82 ARG A C 1
ATOM 635 O O . ARG A 1 82 ? -6.070 -6.124 -6.894 1.00 98.25 82 ARG A O 1
ATOM 642 N N . VAL A 1 83 ? -6.525 -3.934 -6.737 1.00 96.50 83 VAL A N 1
ATOM 643 C CA . VAL A 1 83 ? -5.131 -3.498 -6.954 1.00 96.50 83 VAL A CA 1
ATOM 644 C C . VAL A 1 83 ? -4.271 -3.814 -5.730 1.00 96.50 83 VAL A C 1
ATOM 646 O O . VAL A 1 83 ? -3.134 -4.259 -5.893 1.00 96.50 83 VAL A O 1
ATOM 649 N N . LEU A 1 84 ? -4.812 -3.607 -4.525 1.00 96.31 84 LEU A N 1
ATOM 650 C CA . LEU A 1 84 ? -4.161 -3.992 -3.274 1.00 96.31 84 LEU A CA 1
ATOM 651 C C . LEU A 1 84 ? -3.945 -5.502 -3.223 1.00 96.31 84 LEU A C 1
ATOM 653 O O . LEU A 1 84 ? -2.799 -5.925 -3.108 1.00 96.31 84 LEU A O 1
ATOM 657 N N . ASP A 1 85 ? -5.006 -6.287 -3.390 1.00 97.38 85 ASP A N 1
ATOM 658 C CA . ASP A 1 85 ? -4.994 -7.749 -3.308 1.00 97.38 85 ASP A CA 1
ATOM 659 C C . ASP A 1 85 ? -4.027 -8.354 -4.327 1.00 97.38 85 ASP A C 1
ATOM 661 O O . ASP A 1 85 ? -3.215 -9.213 -3.993 1.00 97.38 85 ASP A O 1
ATOM 665 N N . HIS A 1 86 ? -4.018 -7.833 -5.562 1.00 95.88 86 HIS A N 1
ATOM 666 C CA . HIS A 1 86 ? -3.090 -8.292 -6.595 1.00 95.88 86 HIS A CA 1
ATOM 667 C C . HIS A 1 86 ? -1.627 -8.183 -6.158 1.00 95.88 86 HIS A C 1
ATOM 669 O O . HIS A 1 86 ? -0.822 -9.056 -6.473 1.00 95.88 86 HIS A O 1
ATOM 675 N N . ALA A 1 87 ? -1.271 -7.116 -5.444 1.00 94.00 87 ALA A N 1
ATOM 676 C CA . ALA A 1 87 ? 0.068 -6.962 -4.905 1.00 94.00 87 ALA A CA 1
ATOM 677 C C . ALA A 1 87 ? 0.252 -7.777 -3.617 1.00 94.00 87 ALA A C 1
ATOM 679 O O . ALA A 1 87 ? 1.274 -8.448 -3.466 1.00 94.00 87 ALA A O 1
ATOM 680 N N . TRP A 1 88 ? -0.731 -7.734 -2.718 1.00 96.50 88 TRP A N 1
ATOM 681 C CA . TRP A 1 88 ? -0.720 -8.337 -1.388 1.00 96.50 88 TRP A CA 1
ATOM 682 C C . TRP A 1 88 ? -0.552 -9.856 -1.436 1.00 96.50 88 TRP A C 1
ATOM 684 O O . TRP A 1 88 ? 0.348 -10.376 -0.772 1.00 96.50 88 TRP A O 1
ATOM 694 N N . ASP A 1 89 ? -1.329 -10.519 -2.293 1.00 97.06 89 ASP A N 1
ATOM 695 C CA . ASP A 1 89 ? -1.369 -11.976 -2.467 1.00 97.06 89 ASP A CA 1
ATOM 696 C C . ASP A 1 89 ? -0.327 -12.491 -3.470 1.00 97.06 89 ASP A C 1
ATOM 698 O O . ASP A 1 89 ? -0.199 -13.696 -3.707 1.00 97.06 89 ASP A O 1
ATOM 702 N N . SER A 1 90 ? 0.443 -11.592 -4.088 1.00 96.12 90 SER A N 1
ATOM 703 C CA . SER A 1 90 ? 1.476 -11.984 -5.043 1.00 96.12 90 SER A CA 1
ATOM 704 C C . SER A 1 90 ? 2.629 -12.739 -4.365 1.00 96.12 90 SER A C 1
ATOM 706 O O . SER A 1 90 ? 2.988 -12.447 -3.220 1.00 96.12 90 SER A O 1
ATOM 708 N N . PRO A 1 91 ? 3.348 -13.613 -5.099 1.00 96.44 91 PRO A N 1
ATOM 709 C CA . PRO A 1 91 ? 4.583 -14.230 -4.599 1.00 96.44 91 PRO A CA 1
ATOM 710 C C . PRO A 1 91 ? 5.711 -13.213 -4.339 1.00 96.44 91 PRO A C 1
ATOM 712 O O . PRO A 1 91 ? 6.753 -13.555 -3.778 1.00 96.44 91 PRO A O 1
ATOM 715 N N . TYR A 1 92 ? 5.522 -11.962 -4.761 1.00 95.50 92 TYR A N 1
ATOM 716 C CA . TYR A 1 92 ? 6.460 -10.861 -4.580 1.00 95.50 92 TYR A CA 1
ATOM 717 C C . TYR A 1 92 ? 6.235 -10.084 -3.279 1.00 95.50 92 TYR A C 1
ATOM 719 O O . TYR A 1 92 ? 7.039 -9.212 -2.950 1.00 95.50 92 TYR A O 1
ATOM 727 N N . SER A 1 93 ? 5.167 -10.391 -2.545 1.00 96.75 93 SER A N 1
ATOM 728 C CA . SER A 1 93 ? 4.786 -9.744 -1.296 1.00 96.75 93 SER A CA 1
ATOM 729 C C . SER A 1 93 ? 5.061 -10.666 -0.116 1.00 96.75 93 SER A C 1
ATOM 731 O O . SER A 1 93 ? 4.544 -11.781 -0.040 1.00 96.75 93 SER A O 1
ATOM 733 N N . LYS A 1 94 ? 5.879 -10.202 0.830 1.00 95.94 94 LYS A N 1
ATOM 734 C CA . LYS A 1 94 ? 6.245 -10.960 2.033 1.00 95.94 94 LYS A CA 1
ATOM 735 C C . LYS A 1 94 ? 5.868 -10.190 3.284 1.00 95.94 94 LYS A C 1
ATOM 737 O O . LYS A 1 94 ? 6.097 -8.984 3.329 1.00 95.94 94 LYS A O 1
ATOM 742 N N . VAL A 1 95 ? 5.345 -10.890 4.291 1.00 95.75 95 VAL A N 1
ATOM 743 C CA . VAL A 1 95 ? 5.175 -10.326 5.638 1.00 95.75 95 VAL A CA 1
ATOM 744 C C . VAL A 1 95 ? 6.519 -9.785 6.114 1.00 95.75 95 VAL A C 1
ATOM 746 O O . VAL A 1 95 ? 7.562 -10.412 5.910 1.00 95.75 95 VAL A O 1
ATOM 749 N N . LEU A 1 96 ? 6.500 -8.581 6.677 1.00 92.31 96 LEU A N 1
ATOM 750 C CA . LEU A 1 96 ? 7.674 -7.982 7.277 1.00 92.31 96 LEU A CA 1
ATOM 751 C C . LEU A 1 96 ? 7.924 -8.642 8.629 1.00 92.31 96 LEU A C 1
ATOM 753 O O . LEU A 1 96 ? 7.207 -8.384 9.596 1.00 92.31 96 LEU A O 1
ATOM 757 N N . GLU A 1 97 ? 8.993 -9.424 8.700 1.00 86.88 97 GLU A N 1
ATOM 758 C CA . GLU A 1 97 ? 9.513 -9.893 9.977 1.00 86.88 97 GLU A CA 1
ATOM 759 C C . GLU A 1 97 ? 10.053 -8.698 10.783 1.00 86.88 97 GLU A C 1
ATOM 761 O O . GLU A 1 97 ? 10.785 -7.864 10.230 1.00 86.88 97 GLU A O 1
ATOM 766 N N . PRO A 1 98 ? 9.694 -8.564 12.073 1.00 80.12 98 PRO A N 1
ATOM 767 C CA . PRO A 1 98 ? 10.240 -7.515 12.918 1.00 80.12 98 PRO A CA 1
ATOM 768 C C . PRO A 1 98 ? 11.765 -7.609 12.980 1.00 80.12 98 PRO A C 1
ATOM 770 O O . PRO A 1 98 ? 12.322 -8.696 13.130 1.00 80.12 98 PRO A O 1
ATOM 773 N N . MET A 1 99 ? 12.449 -6.465 12.926 1.00 73.88 99 MET A N 1
ATOM 774 C CA . MET A 1 99 ? 13.893 -6.451 13.133 1.00 73.88 99 MET A CA 1
ATOM 775 C C . MET A 1 99 ? 14.208 -6.993 14.525 1.00 73.88 99 MET A C 1
ATOM 777 O O . MET A 1 99 ? 13.739 -6.467 15.539 1.00 73.88 99 MET A O 1
ATOM 781 N N . THR A 1 100 ? 15.050 -8.019 14.579 1.00 65.62 100 THR A N 1
ATOM 782 C CA . THR A 1 100 ? 15.679 -8.424 15.831 1.00 65.62 100 THR A CA 1
ATOM 783 C C . THR A 1 100 ? 16.800 -7.437 16.155 1.00 65.62 100 THR A C 1
ATOM 785 O O . THR A 1 100 ? 17.394 -6.812 15.274 1.00 65.62 100 THR A O 1
ATOM 788 N N . ARG A 1 101 ? 17.105 -7.262 17.443 1.00 59.44 101 ARG A N 1
ATOM 789 C CA . ARG A 1 101 ? 18.136 -6.319 17.915 1.00 59.44 101 ARG A CA 1
ATOM 790 C C . ARG A 1 101 ? 19.542 -6.614 17.355 1.00 59.44 101 ARG A C 1
ATOM 792 O O . ARG A 1 101 ? 20.419 -5.762 17.464 1.00 59.44 101 ARG A O 1
ATOM 799 N N . GLU A 1 102 ? 19.745 -7.794 16.771 1.00 57.59 102 GLU A N 1
ATOM 800 C CA . GLU A 1 102 ? 21.037 -8.337 16.341 1.00 57.59 102 GLU A CA 1
ATOM 801 C C . GLU A 1 102 ? 21.254 -8.330 14.821 1.00 57.59 102 GLU A C 1
ATOM 803 O O . GLU A 1 102 ? 22.318 -8.751 14.365 1.00 57.59 102 GLU A O 1
ATOM 808 N N . GLU A 1 103 ? 20.305 -7.845 14.011 1.00 56.78 103 GLU A N 1
ATOM 809 C CA . GLU A 1 103 ? 20.538 -7.798 12.566 1.00 56.78 103 GLU A CA 1
ATOM 810 C C . GLU A 1 103 ? 21.702 -6.850 12.222 1.00 56.78 103 GLU A C 1
ATOM 812 O O . GLU A 1 103 ? 21.682 -5.669 12.596 1.00 56.78 103 GLU A O 1
ATOM 817 N N . PRO A 1 104 ? 22.725 -7.331 11.486 1.00 56.28 104 PRO A N 1
ATOM 818 C CA . PRO A 1 104 ? 23.819 -6.479 11.064 1.00 56.28 104 PRO A CA 1
ATOM 819 C C . PRO A 1 104 ? 23.271 -5.351 10.180 1.00 56.28 104 PRO A C 1
ATOM 821 O O . PRO A 1 104 ? 22.312 -5.556 9.425 1.00 56.28 104 PRO A O 1
ATOM 824 N N . PRO A 1 105 ? 23.868 -4.147 10.241 1.00 56.88 105 PRO A N 1
ATOM 825 C CA . PRO A 1 105 ? 23.424 -3.038 9.415 1.00 56.88 105 PRO A CA 1
ATOM 826 C C . PRO A 1 105 ? 23.392 -3.469 7.942 1.00 56.88 105 PRO A C 1
ATOM 828 O O . PRO A 1 105 ? 24.261 -4.239 7.512 1.00 56.88 105 PRO A O 1
ATOM 831 N N . PRO A 1 106 ? 22.412 -2.992 7.148 1.00 60.34 106 PRO A N 1
ATOM 832 C CA . PRO A 1 106 ? 22.381 -3.299 5.728 1.00 60.34 106 PRO A CA 1
ATOM 833 C C . PRO A 1 106 ? 23.738 -2.999 5.112 1.00 60.34 106 PRO A C 1
ATOM 835 O O . PRO A 1 106 ? 24.304 -1.929 5.349 1.00 60.34 106 PRO A O 1
ATOM 838 N N . LYS A 1 107 ? 24.243 -3.942 4.308 1.00 58.59 107 LYS A N 1
ATOM 839 C CA . LYS A 1 107 ? 25.438 -3.697 3.504 1.00 58.59 107 LYS A CA 1
ATOM 840 C C . LYS A 1 107 ? 25.218 -2.391 2.732 1.00 58.59 107 LYS A C 1
ATOM 842 O O . LYS A 1 107 ? 24.136 -2.231 2.157 1.00 58.59 107 LYS A O 1
ATOM 847 N N . PRO A 1 108 ? 26.194 -1.465 2.729 1.00 61.03 108 PRO A N 1
ATOM 848 C CA . PRO A 1 108 ? 26.096 -0.253 1.934 1.00 61.03 108 PRO A CA 1
ATOM 849 C C . PRO A 1 108 ? 25.716 -0.631 0.508 1.00 61.03 108 PRO A C 1
ATOM 851 O O . PRO A 1 108 ? 26.318 -1.545 -0.067 1.00 61.03 108 PRO A O 1
ATOM 854 N N . TRP A 1 109 ? 24.704 0.036 -0.042 1.00 47.84 109 TRP A N 1
ATOM 855 C CA . TRP A 1 109 ? 24.419 -0.103 -1.460 1.00 47.84 109 TRP A CA 1
ATOM 856 C C . TRP A 1 10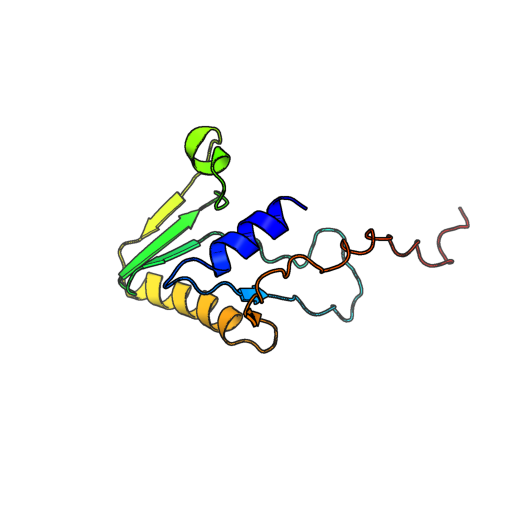9 ? 25.682 0.302 -2.223 1.00 47.84 109 TRP A C 1
ATOM 858 O O . TRP A 1 109 ? 26.213 1.394 -2.021 1.00 47.84 109 TRP A O 1
ATOM 868 N N . LYS A 1 110 ? 26.194 -0.616 -3.044 1.00 52.38 110 LYS A N 1
ATOM 869 C CA . LYS A 1 110 ? 27.263 -0.332 -3.993 1.00 52.38 110 LYS A CA 1
ATOM 870 C C . LYS A 1 110 ? 26.611 -0.248 -5.368 1.00 52.38 110 LYS A C 1
ATOM 872 O O . LYS A 1 110 ? 26.020 -1.254 -5.773 1.00 52.38 110 LYS A O 1
ATOM 877 N N . PRO A 1 111 ? 26.696 0.890 -6.077 1.00 53.91 111 PRO A N 1
ATOM 878 C CA . PRO A 1 111 ? 26.329 0.901 -7.483 1.00 53.91 111 PRO A CA 1
ATOM 879 C C . PRO A 1 111 ? 27.156 -0.171 -8.195 1.00 53.91 111 PRO A C 1
ATOM 881 O O . PRO A 1 111 ? 28.361 -0.295 -7.951 1.00 53.91 111 PRO A O 1
ATOM 884 N N . LYS A 1 112 ? 26.521 -0.966 -9.059 1.00 64.19 112 LYS A N 1
ATOM 885 C CA . LYS A 1 112 ? 27.292 -1.670 -10.084 1.00 64.19 112 LYS A CA 1
ATOM 886 C C . LYS A 1 112 ? 27.893 -0.576 -10.963 1.00 64.19 112 LYS A C 1
ATOM 888 O O . LYS A 1 112 ? 27.163 0.313 -11.396 1.00 64.19 112 LYS A O 1
ATOM 893 N N . GLY A 1 113 ? 29.215 -0.589 -11.134 1.00 60.03 113 GLY A N 1
ATOM 894 C CA . GLY A 1 113 ? 29.869 0.319 -12.074 1.00 60.03 113 GLY A CA 1
ATOM 895 C C . GLY A 1 113 ? 29.259 0.160 -13.472 1.00 60.03 113 GLY A C 1
ATOM 896 O O . GLY A 1 113 ? 28.656 -0.887 -13.744 1.00 60.03 113 GLY A O 1
ATOM 897 N N . PRO A 1 114 ? 29.378 1.178 -14.340 1.00 56.91 114 PRO A N 1
ATOM 898 C CA . PRO A 1 114 ? 28.947 1.038 -15.723 1.00 56.91 114 PRO A CA 1
ATOM 899 C C . PRO A 1 114 ? 29.618 -0.200 -16.350 1.00 56.91 114 PRO A C 1
ATOM 901 O O . PRO A 1 114 ? 30.730 -0.557 -15.943 1.00 56.91 114 PRO A O 1
ATOM 904 N N . PRO A 1 115 ? 28.960 -0.888 -17.301 1.00 60.19 115 PRO A N 1
ATOM 905 C CA . PRO A 1 115 ? 29.616 -1.918 -18.101 1.00 60.19 115 PRO A CA 1
ATOM 906 C C . PRO A 1 115 ? 30.938 -1.379 -18.671 1.00 60.19 115 PRO A C 1
ATOM 908 O O . PRO A 1 115 ? 31.003 -0.216 -19.063 1.00 60.19 115 PRO A O 1
ATOM 911 N N . GLU A 1 116 ? 31.979 -2.214 -18.752 1.00 53.84 116 GLU A N 1
ATOM 912 C CA . GLU A 1 116 ? 33.334 -1.843 -19.223 1.00 53.84 116 GLU A CA 1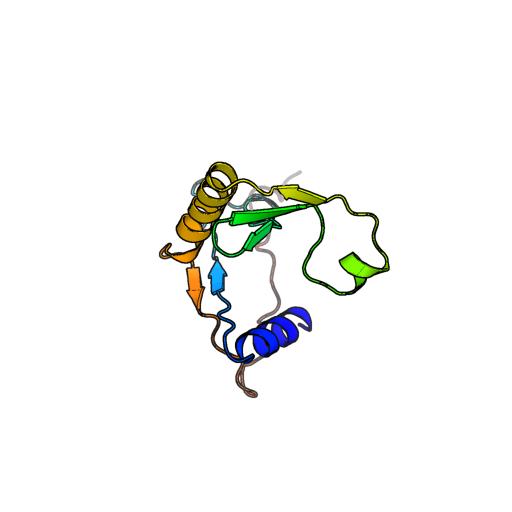
ATOM 913 C C . GLU A 1 116 ? 33.377 -1.196 -20.627 1.00 53.84 116 GLU A C 1
ATOM 915 O O . GLU A 1 116 ? 34.409 -0.671 -21.027 1.00 53.84 116 GLU A O 1
ATOM 920 N N . ALA A 1 117 ? 32.263 -1.180 -21.362 1.00 52.06 117 ALA A N 1
ATOM 921 C CA . ALA A 1 117 ? 32.157 -0.637 -22.711 1.00 52.06 117 ALA A CA 1
ATOM 922 C C . ALA A 1 117 ? 32.023 0.901 -22.805 1.00 52.06 117 ALA A C 1
ATOM 924 O O . ALA A 1 117 ? 32.030 1.417 -23.916 1.00 52.06 117 ALA A O 1
ATOM 925 N N . GLU A 1 118 ? 31.907 1.643 -21.696 1.00 49.00 118 GLU A N 1
ATOM 926 C CA . GLU A 1 118 ? 31.743 3.115 -21.725 1.00 49.00 118 GLU A CA 1
ATOM 927 C C . GLU A 1 118 ? 32.971 3.903 -21.214 1.00 49.00 118 GLU A C 1
ATOM 929 O O . GLU A 1 118 ? 32.852 5.073 -20.864 1.00 49.00 118 GLU A O 1
ATOM 934 N N . GLN A 1 119 ? 34.163 3.292 -21.161 1.00 43.12 119 GLN A N 1
ATOM 935 C CA . GLN A 1 119 ? 35.409 3.979 -20.753 1.00 43.12 119 GLN A CA 1
ATOM 936 C C . GLN A 1 119 ? 36.288 4.478 -21.912 1.00 43.12 119 GLN A C 1
ATOM 938 O O . GLN A 1 119 ? 37.381 4.984 -21.671 1.00 43.12 119 GLN A O 1
ATOM 943 N N . GLU A 1 120 ? 35.811 4.399 -23.151 1.00 43.81 120 GLU A N 1
ATOM 944 C CA . GLU A 1 120 ? 36.440 5.075 -24.286 1.00 43.81 120 GLU A CA 1
ATOM 945 C C . GLU A 1 120 ? 35.448 6.070 -24.886 1.00 43.81 120 GLU A C 1
ATOM 947 O O . GLU A 1 120 ? 34.625 5.671 -25.698 1.00 43.81 120 GLU A O 1
ATOM 952 N N . TYR A 1 121 ? 35.499 7.328 -24.428 1.00 43.88 121 TYR A N 1
ATOM 953 C CA . TYR A 1 121 ? 35.412 8.570 -25.218 1.00 43.88 121 TYR A CA 1
ATOM 954 C C . TYR A 1 121 ? 35.823 9.764 -24.350 1.00 43.88 121 TYR A C 1
ATOM 956 O O . TYR A 1 121 ? 35.268 9.917 -23.239 1.00 43.88 121 TYR A O 1
#

Sequence (121 aa):
SEARRSISALSQVPGVEVRVITIPPWSGGEIPFARVCHSKYLVVDGRASWVGTSNWEGDYFLKSRNVGVIVEDAAFTERLTRVLDHAWDSPYSKVLEPMTREEPPPKPWKPKGPPEAEQEY